Protein 6RZY (pdb70)

GO terms:
  GO:0044164 host cell cytosol (C, IDA)

Secondary structure (DSSP, 8-state):
-PSPHHHHHT--TT--HHHHHHHHHHHHHHT-HHHHTTSTTHHHHHHHHHHHHHHHHHHTSHHHHHHHH-/-PSPHHHHHT--TT--HHHHHHHHHHHHHHT-HHHHTTSTTHHHHHHHHHHHHHHHHHHTSHHHHHHHH-

Structure (mmCIF, N/CA/C/O backbone):
data_6RZY
#
_entry.id   6RZY
#
_cell.length_a   25.828
_cell.length_b   54.925
_cell.length_c   51.441
_cell.angle_alpha   90.00
_cell.angle_beta   98.23
_cell.angle_gamma   90.00
#
_symmetry.space_group_name_H-M   'P 1 21 1'
#
loop_
_entity.id
_entity.type
_entity.pdbx_description
1 polymer 'Heat shock protein 40, type II'
2 water water
#
loop_
_atom_site.group_PDB
_atom_site.id
_atom_site.type_symbol
_atom_site.label_atom_id
_atom_site.label_alt_id
_atom_site.label_comp_id
_atom_site.label_asym_id
_atom_site.label_entity_id
_atom_site.label_seq_id
_atom_site.pdbx_PDB_ins_code
_atom_site.Cartn_x
_atom_site.Cartn_y
_atom_site.Cartn_z
_atom_site.occupancy
_atom_site.B_iso_or_equiv
_atom_site.auth_seq_id
_atom_site.auth_comp_id
_atom_site.auth_asym_id
_atom_site.auth_atom_id
_atom_site.pdbx_PDB_model_num
ATOM 1 N N . GLY A 1 1 ? 8.307 9.955 56.260 1.00 25.10 1 GLY A N 1
ATOM 2 C CA . GLY A 1 1 ? 9.307 10.786 55.549 1.00 22.30 1 GLY A CA 1
ATOM 3 C C . GLY A 1 1 ? 8.712 11.959 54.810 1.00 19.72 1 GLY A C 1
ATOM 4 O O . GLY A 1 1 ? 7.491 12.066 54.671 1.00 19.92 1 GLY A O 1
ATOM 10 N N . PRO A 1 2 ? 9.574 12.850 54.331 1.00 17.62 2 PRO A N 1
ATOM 11 C CA . PRO A 1 2 ? 9.087 14.056 53.661 1.00 17.66 2 PRO A CA 1
ATOM 12 C C . PRO A 1 2 ? 8.647 13.787 52.234 1.00 16.32 2 PRO A C 1
ATOM 13 O O . PRO A 1 2 ? 9.168 12.908 51.542 1.00 17.79 2 PRO A O 1
ATOM 24 N N . MET A 1 3 ? 7.687 14.587 51.786 1.00 16.47 3 MET A N 1
ATOM 25 C CA . MET A 1 3 ? 7.444 14.673 50.361 1.00 16.44 3 MET A CA 1
ATOM 26 C C . MET A 1 3 ? 8.726 15.137 49.690 1.00 15.32 3 MET A C 1
ATOM 27 O O . MET A 1 3 ? 9.506 15.898 50.264 1.00 15.45 3 MET A O 1
ATOM 41 N N . ASP A 1 4 ? 8.961 14.669 48.471 1.00 15.01 4 ASP A N 1
ATOM 42 C CA . ASP A 1 4 ? 10.279 14.851 47.877 1.00 12.80 4 ASP A CA 1
ATOM 43 C C . ASP A 1 4 ? 10.713 16.311 47.864 1.00 13.79 4 ASP A C 1
ATOM 44 O O . ASP A 1 4 ? 9.996 17.182 47.375 1.00 14.24 4 ASP A O 1
ATOM 53 N N . TYR A 1 5 ? 11.936 16.557 48.334 1.00 13.06 5 TYR A N 1
ATOM 54 C CA . TYR A 1 5 ? 12.465 17.914 48.410 1.00 13.60 5 TYR A CA 1
ATOM 55 C C . TYR A 1 5 ? 12.670 18.540 47.033 1.00 13.81 5 TYR A C 1
ATOM 56 O O . TYR A 1 5 ? 12.437 19.742 46.847 1.00 13.65 5 TYR A O 1
ATOM 74 N N . TYR A 1 6 ? 13.144 17.767 46.061 1.00 12.05 6 TYR A N 1
ATOM 75 C CA . TYR A 1 6 ? 13.397 18.361 44.754 1.00 13.23 6 TYR A CA 1
ATOM 76 C C . TYR A 1 6 ? 12.090 18.830 44.128 1.00 13.93 6 TYR A C 1
ATOM 77 O O . TYR A 1 6 ? 11.983 19.961 43.642 1.00 14.66 6 TYR A O 1
ATOM 95 N N . THR A 1 7 ? 11.083 17.961 44.133 1.00 14.27 7 THR A N 1
ATOM 96 C CA . THR A 1 7 ? 9.792 18.299 43.552 1.00 15.61 7 THR A CA 1
ATOM 97 C C . THR A 1 7 ? 9.191 19.511 44.244 1.00 15.57 7 THR A C 1
ATOM 98 O O . THR A 1 7 ? 8.613 20.387 43.587 1.00 15.52 7 THR A O 1
ATOM 109 N N . LEU A 1 8 ? 9.334 19.590 45.567 1.00 15.24 8 LEU A N 1
ATOM 110 C CA . LEU A 1 8 ? 8.779 20.718 46.303 1.00 15.90 8 LEU A CA 1
ATOM 111 C C . LEU A 1 8 ? 9.372 22.032 45.815 1.00 16.72 8 LEU A C 1
ATOM 112 O O . LEU A 1 8 ? 8.656 23.030 45.665 1.00 19.90 8 LEU A O 1
ATOM 128 N N . LEU A 1 9 ? 10.679 22.048 45.566 1.00 15.58 9 LEU A N 1
ATOM 129 C CA . LEU A 1 9 ? 11.364 23.247 45.109 1.00 14.76 9 LEU A CA 1
ATOM 130 C C . LEU A 1 9 ? 11.249 23.442 43.602 1.00 15.31 9 LEU A C 1
ATOM 131 O O . LEU A 1 9 ? 11.747 24.447 43.088 1.00 16.14 9 LEU A O 1
ATOM 147 N N . GLY A 1 10 ? 10.655 22.496 42.878 1.00 15.66 10 GLY A N 1
ATOM 148 C CA . GLY A 1 10 ? 10.486 22.647 41.443 1.00 16.73 10 GLY A CA 1
ATOM 149 C C . GLY A 1 10 ? 11.758 22.454 40.651 1.00 16.48 10 GLY A C 1
ATOM 150 O O . GLY A 1 10 ? 11.887 23.002 39.544 1.00 18.02 10 GLY A O 1
ATOM 154 N N . VAL A 1 11 ? 12.710 21.705 41.199 1.00 15.83 11 VAL A N 1
ATOM 155 C CA . VAL A 1 11 ? 13.986 21.469 40.549 1.00 15.29 11 VAL A CA 1
ATOM 156 C C . VAL A 1 11 ? 14.142 19.983 40.291 1.00 16.21 11 VAL A C 1
ATOM 157 O O . VAL A 1 11 ? 13.481 19.142 40.904 1.00 16.90 11 VAL A O 1
ATOM 170 N N . ASP A 1 12 ? 15.079 19.677 39.408 1.00 16.87 12 ASP A N 1
ATOM 171 C CA . ASP A 1 12 ? 15.456 18.319 39.070 1.00 19.71 12 ASP A CA 1
ATOM 172 C C . ASP A 1 12 ? 16.609 17.859 39.944 1.00 18.98 12 ASP A C 1
ATOM 173 O O . ASP A 1 12 ? 17.384 18.656 40.465 1.00 18.90 12 ASP A O 1
ATOM 182 N N . LYS A 1 13 ? 16.744 16.542 40.056 1.00 20.50 13 LYS A N 1
ATOM 183 C CA . LYS A 1 13 ? 17.676 15.964 41.010 1.00 22.92 13 LYS A CA 1
ATOM 184 C C . LYS A 1 13 ? 19.126 16.336 40.736 1.00 21.36 13 LYS A C 1
ATOM 185 O O . LYS A 1 13 ? 19.928 16.327 41.674 1.00 22.66 13 LYS A O 1
ATOM 204 N N . GLY A 1 14 ? 19.483 16.681 39.499 1.00 19.65 14 GLY A N 1
ATOM 205 C CA . GLY A 1 14 ? 20.862 17.031 39.204 1.00 18.90 14 GLY A CA 1
ATOM 206 C C . GLY A 1 14 ? 21.187 18.512 39.185 1.00 18.50 14 GLY A C 1
ATOM 207 O O . GLY A 1 14 ? 22.232 18.927 38.674 1.00 18.67 14 GLY A O 1
ATOM 211 N N . CYS A 1 15 ? 20.328 19.320 39.782 1.00 16.57 15 CYS A N 1
ATOM 212 C CA . CYS A 1 15 ? 20.543 20.757 39.729 1.00 14.28 15 CYS A CA 1
ATOM 213 C C . CYS A 1 15 ? 21.720 21.181 40.605 1.00 14.01 15 CYS A C 1
ATOM 214 O O . CYS A 1 15 ? 22.198 20.442 41.467 1.00 16.18 15 CYS A O 1
ATOM 222 N N . SER A 1 16 ? 22.185 22.404 40.376 1.00 12.77 16 SER A N 1
ATOM 223 C CA . SER A 1 16 ? 23.311 22.940 41.118 1.00 12.59 16 SER A CA 1
ATOM 224 C C . SER A 1 16 ? 22.866 23.602 42.423 1.00 12.50 16 SER A C 1
ATOM 225 O O . SER A 1 16 ? 21.690 23.869 42.655 1.00 13.53 16 SER A O 1
ATOM 233 N N . GLU A 1 17 ? 23.840 23.903 43.279 1.00 13.12 17 GLU A N 1
ATOM 234 C CA . GLU A 1 17 ? 23.518 24.614 44.512 1.00 13.84 17 GLU A CA 1
ATOM 235 C C . GLU A 1 17 ? 22.922 25.993 44.226 1.00 14.00 17 GLU A C 1
ATOM 236 O O . GLU A 1 17 ? 22.064 26.465 44.978 1.00 15.12 17 GLU A O 1
ATOM 248 N N . ASP A 1 18 ? 23.319 26.637 43.126 1.00 13.18 18 ASP A N 1
ATOM 249 C CA . ASP A 1 18 ? 22.761 27.948 42.806 1.00 13.06 18 ASP A CA 1
ATOM 250 C C . ASP A 1 18 ? 21.328 27.811 42.292 1.00 12.24 18 ASP A C 1
ATOM 251 O O . ASP A 1 18 ? 20.486 28.689 42.533 1.00 13.73 18 ASP A O 1
ATOM 260 N N . ASP A 1 19 ? 21.047 26.731 41.545 1.00 13.13 19 ASP A N 1
ATOM 261 C CA . ASP A 1 19 ? 19.674 26.422 41.165 1.00 13.25 19 ASP A CA 1
ATOM 262 C C . ASP A 1 19 ? 18.796 26.231 42.397 1.00 13.66 19 ASP A C 1
ATOM 263 O O . ASP A 1 19 ? 17.641 26.674 42.423 1.00 12.09 19 ASP A O 1
ATOM 272 N N . LEU A 1 20 ? 19.311 25.513 43.401 1.00 13.99 20 LEU A N 1
ATOM 273 C CA . LEU A 1 20 ? 18.563 25.280 44.626 1.00 13.23 20 LEU A CA 1
ATOM 274 C C . LEU A 1 20 ? 18.270 26.588 45.329 1.00 13.37 20 LEU A C 1
ATOM 275 O O . LEU A 1 20 ? 17.155 26.806 45.798 1.00 13.53 20 LEU A O 1
ATOM 291 N N . ARG A 1 21 ? 19.257 27.480 45.393 1.00 12.82 21 ARG A N 1
ATOM 292 C CA . ARG A 1 21 ? 19.048 28.763 46.051 1.00 12.71 21 ARG A CA 1
ATOM 293 C C . ARG A 1 21 ? 18.006 29.595 45.309 1.00 13.19 21 ARG A C 1
ATOM 294 O O . ARG A 1 21 ? 17.145 30.207 45.941 1.00 14.03 21 ARG A O 1
ATOM 315 N N . ARG A 1 22 ? 18.064 29.629 43.970 1.00 13.96 22 ARG A N 1
ATOM 316 C CA . ARG A 1 22 ? 17.090 30.407 43.205 1.00 14.19 22 ARG A CA 1
ATOM 317 C C . ARG A 1 22 ? 15.674 29.890 43.443 1.00 14.33 22 ARG A C 1
ATOM 318 O O . ARG A 1 22 ? 14.725 30.671 43.579 1.00 14.09 22 ARG A O 1
ATOM 339 N N . ALA A 1 23 ? 15.512 28.568 43.486 1.00 12.73 23 ALA A N 1
ATOM 340 C CA . ALA A 1 23 ? 14.199 27.977 43.705 1.00 12.54 23 ALA A CA 1
ATOM 341 C C . ALA A 1 23 ? 13.708 28.237 45.123 1.00 12.48 23 ALA A C 1
ATOM 342 O O . ALA A 1 23 ? 12.535 28.573 45.326 1.00 12.70 23 ALA A O 1
ATOM 349 N N . TYR A 1 24 ? 14.602 28.101 46.108 1.00 12.18 24 TYR A N 1
ATOM 350 C CA . TYR A 1 24 ? 14.280 28.420 47.495 1.00 12.05 24 TYR A CA 1
ATOM 351 C C . TYR A 1 24 ? 13.805 29.858 47.633 1.00 12.80 24 TYR A C 1
ATOM 352 O O . TYR A 1 24 ? 12.769 30.123 48.252 1.00 12.55 24 TYR A O 1
ATOM 370 N N . LEU A 1 25 ? 14.524 30.804 47.029 1.00 13.05 25 LEU A N 1
ATOM 371 C CA . LEU A 1 25 ? 14.137 32.200 47.173 1.00 13.59 25 LEU A CA 1
ATOM 372 C C . LEU A 1 25 ? 12.768 32.457 46.563 1.00 13.24 25 LEU A C 1
ATOM 373 O O . LEU A 1 25 ? 11.963 33.205 47.124 1.00 14.98 25 LEU A O 1
ATOM 389 N N . LYS A 1 26 ? 12.514 31.898 45.383 1.00 13.48 26 LYS A N 1
ATOM 390 C CA . LYS A 1 26 ? 11.240 32.112 44.706 1.00 14.64 26 LYS A CA 1
ATOM 391 C C . LYS A 1 26 ? 10.083 31.579 45.538 1.00 14.99 26 LYS A C 1
ATOM 392 O O . LYS A 1 26 ? 9.061 32.258 45.725 1.00 14.13 26 LYS A O 1
ATOM 411 N N . LEU A 1 27 ? 10.220 30.355 46.039 1.00 14.10 27 LEU A N 1
ATOM 412 C CA . LEU A 1 27 ? 9.117 29.718 46.744 1.00 13.59 27 LEU A CA 1
ATOM 413 C C . LEU A 1 27 ? 8.990 30.241 48.166 1.00 11.85 27 LEU A C 1
ATOM 414 O O . LEU A 1 27 ? 7.874 30.430 48.651 1.00 12.87 27 LEU A O 1
ATOM 430 N N . ALA A 1 28 ? 10.110 30.515 48.837 1.00 11.18 28 ALA A N 1
ATOM 431 C CA . ALA A 1 28 ? 10.039 31.103 50.169 1.00 11.25 28 ALA A CA 1
ATOM 432 C C . ALA A 1 28 ? 9.375 32.471 50.126 1.00 11.38 28 ALA A C 1
ATOM 433 O O . ALA A 1 28 ? 8.634 32.825 51.043 1.00 12.36 28 ALA A O 1
ATOM 440 N N . MET A 1 29 ? 9.621 33.253 49.066 1.00 11.90 29 MET A N 1
ATOM 441 C CA . MET A 1 29 ? 8.951 34.546 48.935 1.00 11.84 29 MET A CA 1
ATOM 442 C C . MET A 1 29 ? 7.458 34.369 48.706 1.00 11.94 29 MET A C 1
ATOM 443 O O . MET A 1 29 ? 6.667 35.160 49.219 1.00 13.61 29 MET A O 1
ATOM 457 N N . LYS A 1 30 ? 7.049 33.330 47.962 1.00 11.88 30 LYS A N 1
ATOM 458 C CA . LYS A 1 30 ? 5.623 33.095 47.740 1.00 11.85 30 LYS A CA 1
ATOM 459 C C . LYS A 1 30 ? 4.897 32.829 49.055 1.00 11.55 30 LYS A C 1
ATOM 460 O O . LYS A 1 30 ? 3.769 33.291 49.254 1.00 12.47 30 LYS A O 1
ATOM 479 N N . TRP A 1 31 ? 5.535 32.099 49.968 1.00 10.66 31 TRP A N 1
ATOM 480 C CA . TRP A 1 31 ? 4.913 31.645 51.202 1.00 11.35 31 TRP A CA 1
ATOM 481 C C . TRP A 1 31 ? 5.449 32.375 52.414 1.00 10.80 31 TRP A C 1
ATOM 482 O O . TRP A 1 31 ? 5.275 31.912 53.543 1.00 11.57 31 TRP A O 1
ATOM 503 N N . HIS A 1 32 ? 6.036 33.534 52.209 1.00 11.99 32 HIS A N 1
ATOM 504 C CA . HIS A 1 32 ? 6.724 34.200 53.289 1.00 11.46 32 HIS A CA 1
ATOM 505 C C . HIS A 1 32 ? 5.736 34.609 54.380 1.00 11.43 32 HIS A C 1
ATOM 506 O O . HIS A 1 32 ? 4.640 35.097 54.084 1.00 12.00 32 HIS A O 1
ATOM 520 N N . PRO A 1 33 ? 6.109 34.431 55.650 1.00 12.06 33 PRO A N 1
ATOM 521 C CA . PRO A 1 33 ? 5.172 34.788 56.720 1.00 13.63 33 PRO A CA 1
ATOM 522 C C . PRO A 1 33 ? 4.745 36.238 56.679 1.00 13.60 33 PRO A C 1
ATOM 523 O O . PRO A 1 33 ? 3.605 36.530 57.043 1.00 14.41 33 PRO A O 1
ATOM 534 N N . ASP A 1 34 ? 5.588 37.153 56.187 1.00 12.70 34 ASP A N 1
ATOM 535 C CA . ASP A 1 34 ? 5.211 38.565 56.153 1.00 14.83 34 ASP A CA 1
ATOM 536 C C . ASP A 1 34 ? 4.139 38.876 55.115 1.00 15.03 34 ASP A C 1
ATOM 537 O O . ASP A 1 34 ? 3.546 39.962 55.162 1.00 16.25 34 ASP A O 1
ATOM 546 N N . LYS A 1 35 ? 3.863 37.947 54.205 1.00 13.41 35 LYS A N 1
ATOM 547 C CA . LYS A 1 35 ? 2.773 38.104 53.258 1.00 13.21 35 LYS A CA 1
ATOM 548 C C . LYS A 1 35 ? 1.465 37.526 53.767 1.00 13.73 35 LYS A C 1
ATOM 549 O O . LYS A 1 35 ? 0.403 37.944 53.293 1.00 15.18 35 LYS A O 1
ATOM 568 N N . HIS A 1 36 ? 1.514 36.569 54.702 1.00 12.54 36 HIS A N 1
ATOM 569 C CA . HIS A 1 36 ? 0.347 35.769 55.054 1.00 11.95 36 HIS A CA 1
ATOM 570 C C . HIS A 1 36 ? -0.139 35.986 56.478 1.00 13.94 36 HIS A C 1
ATOM 571 O O . HIS A 1 36 ? -1.148 35.397 56.880 1.00 14.10 36 HIS A O 1
ATOM 585 N N . VAL A 1 37 ? 0.547 36.825 57.248 1.00 13.61 37 VAL A N 1
ATOM 586 C CA . VAL A 1 37 ? 0.315 36.936 58.685 1.00 15.23 37 VAL A CA 1
ATOM 587 C C . VAL A 1 37 ? -1.116 37.328 59.034 1.00 16.47 37 VAL A C 1
ATOM 588 O O . VAL A 1 37 ? -1.619 36.942 60.095 1.00 18.23 37 VAL A O 1
ATOM 601 N N . ASN A 1 38 ? -1.793 38.092 58.176 1.00 15.48 38 ASN A N 1
ATOM 602 C CA . ASN A 1 38 ? -3.151 38.544 58.436 1.00 14.99 38 ASN A CA 1
ATOM 603 C C . ASN A 1 38 ? -4.159 37.896 57.495 1.00 15.81 38 ASN A C 1
ATOM 604 O O . ASN A 1 38 ? -5.293 38.353 57.403 1.00 18.40 38 ASN A O 1
ATOM 615 N N . LYS A 1 39 ? -3.777 36.824 56.810 1.00 15.23 39 LYS A N 1
ATOM 616 C CA . LYS A 1 39 ? -4.666 36.143 55.879 1.00 15.51 39 LYS A CA 1
ATOM 617 C C . LYS A 1 39 ? -5.032 34.758 56.393 1.00 16.42 39 LYS A C 1
ATOM 618 O O . LYS A 1 39 ? -4.350 34.204 57.254 1.00 18.13 39 LYS A O 1
ATOM 637 N N . GLY A 1 40 ? -6.113 34.193 55.833 1.00 16.47 40 GLY A N 1
ATOM 638 C CA . GLY A 1 40 ? -6.493 32.817 56.125 1.00 17.03 40 GLY A CA 1
ATOM 639 C C . GLY A 1 40 ? -5.503 31.794 55.618 1.00 17.99 40 GLY A C 1
ATOM 640 O O . GLY A 1 40 ? -5.549 30.634 56.035 1.00 19.10 40 GLY A O 1
ATOM 644 N N . SER A 1 41 ? -4.614 32.201 54.724 1.00 17.08 41 SER A N 1
ATOM 645 C CA . SER A 1 41 ? -3.532 31.349 54.259 1.00 15.66 41 SER A CA 1
ATOM 646 C C . SER A 1 41 ? -2.348 31.285 55.225 1.00 15.78 41 SER A C 1
ATOM 647 O O . SER A 1 41 ? -1.343 30.649 54.902 1.00 14.58 41 SER A O 1
ATOM 655 N N . LYS A 1 42 ? -2.439 31.898 56.404 1.00 15.44 42 LYS A N 1
ATOM 656 C CA . LYS A 1 42 ? -1.331 31.849 57.3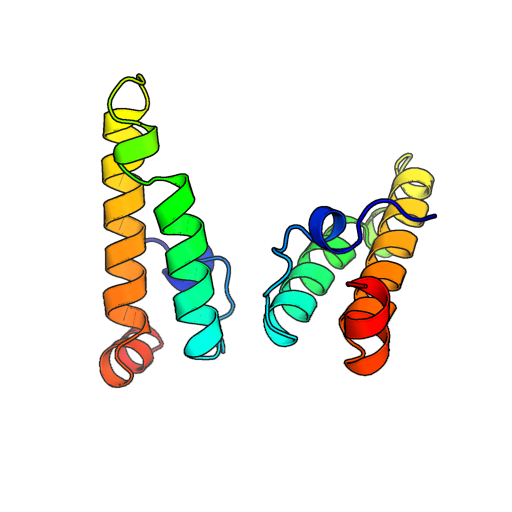52 1.00 15.56 42 LYS A CA 1
ATOM 657 C C . LYS A 1 42 ? -0.879 30.415 57.620 1.00 15.61 42 LYS A C 1
ATOM 658 O O . LYS A 1 42 ? 0.320 30.124 57.601 1.00 15.13 42 LYS A O 1
ATOM 677 N N . VAL A 1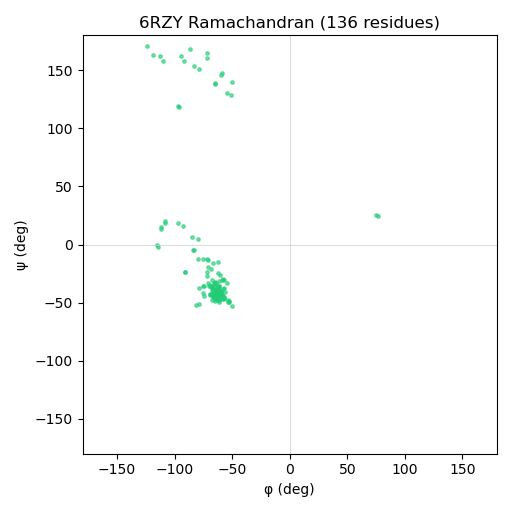 43 ? -1.821 29.510 57.914 1.00 15.33 43 VAL A N 1
ATOM 678 C CA . VAL A 1 43 ? -1.460 28.133 58.264 1.00 15.55 43 VAL A CA 1
ATOM 679 C C . VAL A 1 43 ? -0.864 27.392 57.067 1.00 14.89 43 VAL A C 1
ATOM 680 O O . VAL A 1 43 ? 0.167 26.720 57.196 1.00 15.24 43 VAL A O 1
ATOM 693 N N . GLU A 1 44 ? -1.517 27.477 55.899 1.00 14.47 44 GLU A N 1
ATOM 694 C CA . GLU A 1 44 ? -0.984 26.867 54.686 1.00 13.43 44 GLU A CA 1
ATOM 695 C C . GLU A 1 44 ? 0.438 27.336 54.443 1.00 13.43 44 GLU A C 1
ATOM 696 O O . GLU A 1 44 ? 1.333 26.539 54.139 1.00 13.01 44 GLU A O 1
ATOM 708 N N . ALA A 1 45 ? 0.639 28.654 54.506 1.00 13.71 45 ALA A N 1
ATOM 709 C CA . ALA A 1 45 ? 1.943 29.211 54.205 1.00 14.00 45 ALA A CA 1
ATOM 710 C C . ALA A 1 45 ? 2.974 28.806 55.242 1.00 12.61 45 ALA A C 1
ATOM 711 O O . ALA A 1 45 ? 4.130 28.560 54.892 1.00 13.08 45 ALA A O 1
ATOM 718 N N . GLU A 1 46 ? 2.593 28.783 56.524 1.00 13.62 46 GLU A N 1
ATOM 719 C CA . GLU A 1 46 ? 3.540 28.365 57.548 1.00 15.79 46 GLU A CA 1
ATOM 720 C C . GLU A 1 46 ? 4.069 26.972 57.242 1.00 14.84 46 GLU A C 1
ATOM 721 O O . GLU A 1 46 ? 5.278 26.718 57.301 1.00 13.71 46 GLU A O 1
ATOM 733 N N . GLU A 1 47 ? 3.175 26.054 56.886 1.00 15.19 47 GLU A N 1
ATOM 734 C CA . GLU A 1 47 ? 3.609 24.691 56.584 1.00 15.60 47 GLU A CA 1
ATOM 735 C C . GLU A 1 47 ? 4.468 24.650 55.322 1.00 15.72 47 GLU A C 1
ATOM 736 O O . GLU A 1 47 ? 5.531 24.018 55.302 1.00 14.65 47 GLU A O 1
ATOM 748 N N . LYS A 1 48 ? 4.054 25.357 54.278 1.00 14.68 48 LYS A N 1
ATOM 749 C CA . LYS A 1 48 ? 4.818 25.339 53.038 1.00 13.71 48 LYS A CA 1
ATOM 750 C C . LYS A 1 48 ? 6.175 25.997 53.216 1.00 11.94 48 LYS A C 1
ATOM 751 O O . LYS A 1 48 ? 7.185 25.469 52.747 1.00 13.32 48 LYS A O 1
ATOM 770 N N . PHE A 1 49 ? 6.223 27.156 53.874 1.00 12.18 49 PHE A N 1
ATOM 771 C CA . PHE A 1 49 ? 7.491 27.820 54.169 1.00 13.29 49 PHE A CA 1
ATOM 772 C C . PHE A 1 49 ? 8.421 26.910 54.967 1.00 13.30 49 PHE A C 1
ATOM 773 O O . PHE A 1 49 ? 9.616 26.798 54.664 1.00 13.65 49 PHE A O 1
ATOM 790 N N . LYS A 1 50 ? 7.887 26.246 55.989 1.00 13.54 50 LYS A N 1
ATOM 791 C CA . LYS A 1 50 ? 8.699 25.325 56.775 1.00 14.94 50 LYS A CA 1
ATOM 792 C C . LYS A 1 50 ? 9.278 24.233 55.892 1.00 13.39 50 LYS A C 1
ATOM 793 O O . LYS A 1 50 ? 10.461 23.886 55.993 1.00 13.88 50 LYS A O 1
ATOM 812 N N . ASN A 1 51 ? 8.444 23.646 55.045 1.00 14.58 51 ASN A N 1
ATOM 813 C CA . ASN A 1 51 ? 8.933 22.546 54.230 1.00 13.86 51 ASN A CA 1
ATOM 814 C C . ASN A 1 51 ? 9.930 23.009 53.186 1.00 13.94 51 ASN A C 1
ATOM 815 O O . ASN A 1 51 ? 10.870 22.276 52.872 1.00 14.80 51 ASN A O 1
ATOM 826 N N . ILE A 1 52 ? 9.739 24.209 52.643 1.00 13.06 52 ILE A N 1
ATOM 827 C CA . ILE A 1 52 ? 10.694 24.773 51.697 1.00 13.11 52 ILE A CA 1
ATOM 828 C C . ILE A 1 52 ? 12.035 24.989 52.374 1.00 13.92 52 ILE A C 1
ATOM 829 O O . ILE A 1 52 ? 13.091 24.706 51.799 1.00 14.32 52 ILE A O 1
ATOM 845 N N . CYS A 1 53 ? 12.023 25.548 53.588 1.00 14.06 53 CYS A N 1
ATOM 846 C CA . CYS A 1 53 ? 13.278 25.761 54.297 1.00 14.37 53 CYS A CA 1
ATOM 847 C C . CYS A 1 53 ? 13.952 24.435 54.626 1.00 15.92 53 CYS A C 1
ATOM 848 O O . CYS A 1 53 ? 15.182 24.323 54.564 1.00 17.79 53 CYS A O 1
ATOM 856 N N . GLU A 1 54 ? 13.162 23.425 55.003 1.00 15.83 54 GLU A N 1
ATOM 857 C CA . GLU A 1 54 ? 13.728 22.114 55.309 1.00 16.86 54 GLU A CA 1
ATOM 858 C C . GLU A 1 54 ? 14.356 21.500 54.067 1.00 14.94 54 GLU A C 1
ATOM 859 O O . GLU A 1 54 ? 15.474 20.967 54.122 1.00 16.23 54 GLU A O 1
ATOM 871 N N . ALA A 1 55 ? 13.657 21.583 52.931 1.00 15.57 55 ALA A N 1
ATOM 872 C CA . ALA A 1 55 ? 14.188 21.040 51.687 1.00 16.26 55 ALA A CA 1
ATOM 873 C C . ALA A 1 55 ? 15.493 21.722 51.316 1.00 15.82 55 ALA A C 1
ATOM 874 O O . ALA A 1 55 ? 16.477 21.064 50.972 1.00 17.28 55 ALA A O 1
ATOM 881 N N . TYR A 1 56 ? 15.529 23.050 51.395 1.00 15.38 56 TYR A N 1
ATOM 882 C CA . TYR A 1 56 ? 16.762 23.748 51.074 1.00 15.69 56 TYR A CA 1
ATOM 883 C C . TYR A 1 56 ? 17.877 23.421 52.067 1.00 17.49 56 TYR A C 1
ATOM 884 O O . TYR A 1 56 ? 19.045 23.293 51.671 1.00 17.84 56 TYR A O 1
ATOM 902 N N . SER A 1 57 ? 17.541 23.250 53.354 1.00 17.76 57 SER A N 1
ATOM 903 C CA . SER A 1 57 ? 18.570 23.012 54.362 1.00 19.68 57 SER A CA 1
ATOM 904 C C . SER A 1 57 ? 19.265 21.681 54.127 1.00 19.20 57 SER A C 1
ATOM 905 O O . SER A 1 57 ? 20.464 21.545 54.391 1.00 20.27 57 SER A O 1
ATOM 913 N N . VAL A 1 58 ? 18.528 20.700 53.613 1.00 17.42 58 VAL A N 1
ATOM 914 C CA . VAL A 1 58 ? 19.097 19.392 53.326 1.00 16.28 58 VAL A CA 1
ATOM 915 C C . VAL A 1 58 ? 19.834 19.416 51.997 1.00 17.34 58 VAL A C 1
ATOM 916 O O . VAL A 1 58 ? 21.016 19.061 51.921 1.00 17.56 58 VAL A O 1
ATOM 929 N N . LEU A 1 59 ? 19.161 19.885 50.942 1.00 16.50 59 LEU A N 1
ATOM 930 C CA . LEU A 1 59 ? 19.740 19.790 49.609 1.00 16.33 59 LEU A CA 1
ATOM 931 C C . LEU A 1 59 ? 20.907 20.745 49.404 1.00 17.36 59 LEU A C 1
ATOM 932 O O . LEU A 1 59 ? 21.791 20.455 48.597 1.00 18.18 59 LEU A O 1
ATOM 948 N N . SER A 1 60 ? 20.948 21.863 50.119 1.00 17.79 60 SER A N 1
ATOM 949 C CA . SER A 1 60 ? 22.057 22.794 49.949 1.00 19.51 60 SER A CA 1
ATOM 950 C C . SER A 1 60 ? 23.338 22.310 50.610 1.00 20.26 60 SER A C 1
ATOM 951 O O . SER A 1 60 ? 24.393 22.849 50.297 1.00 20.99 60 SER A O 1
ATOM 959 N N . ASP A 1 61 ? 23.272 21.279 51.451 1.00 19.21 61 ASP A N 1
ATOM 960 C CA . ASP A 1 61 ? 24.417 20.732 52.166 1.00 19.22 61 ASP A CA 1
ATOM 961 C C . ASP A 1 61 ? 24.910 19.538 51.366 1.00 19.35 61 ASP A C 1
ATOM 962 O O . ASP A 1 61 ? 24.167 18.575 51.158 1.00 19.57 61 ASP A O 1
ATOM 971 N N . ASN A 1 62 ? 26.156 19.597 50.909 1.00 19.61 62 ASN A N 1
ATOM 972 C CA . ASN A 1 62 ? 26.596 18.619 49.922 1.00 20.90 62 ASN A CA 1
ATOM 973 C C . ASN A 1 62 ? 26.486 17.197 50.452 1.00 20.83 62 ASN A C 1
ATOM 974 O O . ASN A 1 62 ? 26.056 16.289 49.729 1.00 20.73 62 ASN A O 1
ATOM 985 N N . GLU A 1 63 ? 26.850 16.979 51.712 1.00 19.24 63 GLU A N 1
ATOM 986 C CA . GLU A 1 63 ? 26.829 15.621 52.237 1.00 19.02 63 GLU A CA 1
ATOM 987 C C . GLU A 1 63 ? 25.405 15.166 52.534 1.00 16.45 63 GLU A C 1
ATOM 988 O O . GLU A 1 63 ? 25.034 14.027 52.224 1.00 16.57 63 GLU A O 1
ATOM 1000 N N . LYS A 1 64 ? 24.584 16.048 53.109 1.00 16.28 64 LYS A N 1
ATOM 1001 C CA . LYS A 1 64 ? 23.206 15.669 53.378 1.00 15.11 64 LYS A CA 1
ATOM 1002 C C . LYS A 1 64 ? 22.444 15.425 52.084 1.00 12.26 64 LYS A C 1
ATOM 1003 O O . LYS A 1 64 ? 21.554 14.574 52.041 1.00 13.15 64 LYS A O 1
ATOM 1022 N N . ARG A 1 65 ? 22.783 16.151 51.023 1.00 13.16 65 ARG A N 1
ATOM 1023 C CA . ARG A 1 65 ? 22.121 15.937 49.747 1.00 13.60 65 ARG A CA 1
ATOM 1024 C C . ARG A 1 65 ? 22.420 14.547 49.209 1.00 13.46 65 ARG A C 1
ATOM 1025 O O . ARG A 1 65 ? 21.520 13.834 48.752 1.00 12.99 65 ARG A O 1
ATOM 1046 N N . VAL A 1 66 ? 23.685 14.144 49.243 1.00 14.49 66 VAL A N 1
ATOM 1047 C CA . VAL A 1 66 ? 24.032 12.830 48.716 1.00 14.87 66 VAL A CA 1
ATOM 1048 C C . VAL A 1 66 ? 23.379 11.734 49.544 1.00 13.87 66 VAL A C 1
ATOM 1049 O O . VAL A 1 66 ? 22.965 10.689 49.012 1.00 14.02 66 VAL A O 1
ATOM 1062 N N . LYS A 1 67 ? 23.241 11.954 50.842 1.00 13.43 67 LYS A N 1
ATOM 1063 C CA . LYS A 1 67 ? 22.586 10.965 51.682 1.00 11.93 67 LYS A CA 1
ATOM 1064 C C . LYS A 1 67 ? 21.102 10.865 51.350 1.00 12.23 67 LYS A C 1
ATOM 1065 O O . LYS A 1 67 ? 20.554 9.759 51.249 1.00 14.27 67 LYS A O 1
ATOM 1084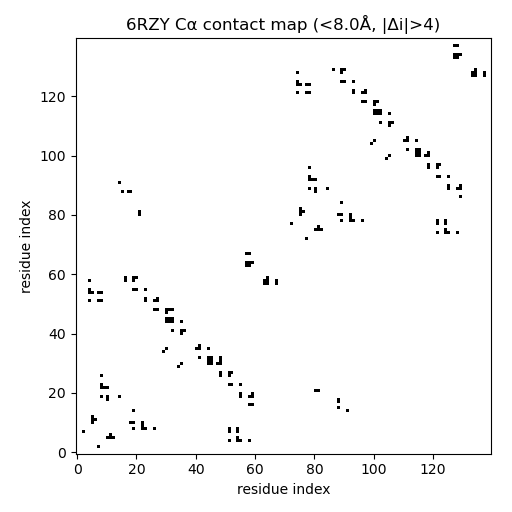 N N . TYR A 1 68 ? 20.449 12.013 51.148 1.00 10.98 68 TYR A N 1
ATOM 1085 C CA . TYR A 1 68 ? 19.064 12.038 50.703 1.00 10.56 68 TYR A CA 1
ATOM 1086 C C . TYR A 1 68 ? 18.881 11.314 49.378 1.00 11.69 68 TYR A C 1
ATOM 1087 O O . TYR A 1 68 ? 17.860 10.645 49.168 1.00 12.51 68 TYR A O 1
ATOM 1105 N N . ASP A 1 69 ? 19.849 11.449 48.464 1.00 11.03 69 ASP A N 1
ATOM 1106 C CA . ASP A 1 69 ? 19.726 10.834 47.152 1.00 12.44 69 ASP A CA 1
ATOM 1107 C C . ASP A 1 69 ? 19.851 9.306 47.187 1.00 13.85 69 ASP A C 1
ATOM 1108 O O . ASP A 1 69 ? 19.476 8.656 46.208 1.00 14.79 69 ASP A O 1
ATOM 1117 N N . LEU A 1 70 ? 20.427 8.729 48.243 1.00 13.04 70 LEU A N 1
ATOM 1118 C CA . LEU A 1 70 ? 20.567 7.280 48.380 1.00 15.94 70 LEU A CA 1
ATOM 1119 C C . LEU A 1 70 ? 19.228 6.556 48.506 1.00 19.78 70 LEU A C 1
ATOM 1120 O O . LEU A 1 70 ? 19.209 5.317 48.457 1.00 22.25 70 LEU A O 1
ATOM 1136 N N . GLY B 1 1 ? 11.920 44.488 20.539 1.00 25.35 1 GLY B N 1
ATOM 1137 C CA . GLY B 1 1 ? 12.991 43.646 21.163 1.00 23.04 1 GLY B CA 1
ATOM 1138 C C . GLY B 1 1 ? 12.388 42.492 21.936 1.00 20.11 1 GLY B C 1
ATOM 1139 O O . GLY B 1 1 ? 11.166 42.410 22.033 1.00 20.58 1 GLY B O 1
ATOM 1145 N N . PRO B 1 2 ? 13.225 41.605 22.477 1.00 17.01 2 PRO B N 1
ATOM 1146 C CA . PRO B 1 2 ? 12.712 40.368 23.077 1.00 15.63 2 PRO B CA 1
ATOM 1147 C C . PRO B 1 2 ? 12.244 40.557 24.513 1.00 15.82 2 PRO B C 1
ATOM 1148 O O . PRO B 1 2 ? 12.717 41.432 25.242 1.00 16.72 2 PRO B O 1
ATOM 1159 N N . MET B 1 3 ? 11.301 39.708 24.924 1.00 14.56 3 MET B N 1
ATOM 1160 C CA . MET B 1 3 ? 11.044 39.537 26.348 1.00 14.36 3 MET B CA 1
ATOM 1161 C C . MET B 1 3 ? 12.324 39.055 27.015 1.00 13.14 3 MET B C 1
ATOM 1162 O O . MET B 1 3 ? 13.118 38.330 26.412 1.00 14.74 3 MET B O 1
ATOM 1176 N N . ASP B 1 4 ? 12.540 39.479 28.261 1.00 12.09 4 ASP B N 1
ATOM 1177 C CA . ASP B 1 4 ? 13.828 39.263 28.909 1.00 11.97 4 ASP B CA 1
ATOM 1178 C C . ASP B 1 4 ? 14.277 37.809 28.815 1.00 12.54 4 ASP B C 1
ATOM 1179 O O . ASP B 1 4 ? 13.558 36.878 29.192 1.00 12.29 4 ASP B O 1
ATOM 1188 N N . TYR B 1 5 ? 15.504 37.633 28.344 1.00 12.81 5 TYR B N 1
ATOM 1189 C CA . TYR B 1 5 ? 16.051 36.297 28.143 1.00 12.96 5 TYR B CA 1
ATOM 1190 C C . TYR B 1 5 ? 16.279 35.549 29.459 1.00 12.81 5 TYR B C 1
ATOM 1191 O O . TYR B 1 5 ? 16.102 34.325 29.517 1.00 12.59 5 TYR B O 1
ATOM 1209 N N . TYR B 1 6 ? 16.752 36.238 30.505 1.00 12.43 6 TYR B N 1
ATOM 1210 C CA . TYR B 1 6 ? 16.979 35.551 31.772 1.00 12.71 6 TYR B CA 1
ATOM 1211 C C . TYR B 1 6 ? 15.669 35.063 32.374 1.00 14.14 6 TYR B C 1
ATOM 1212 O O . TYR B 1 6 ? 15.578 33.920 32.846 1.00 14.85 6 TYR B O 1
ATOM 1230 N N . THR B 1 7 ? 14.644 35.918 32.366 1.00 15.07 7 THR B N 1
ATOM 1231 C CA . THR B 1 7 ? 13.353 35.534 32.917 1.00 15.55 7 THR B CA 1
ATOM 1232 C C . THR B 1 7 ? 12.776 34.355 32.152 1.00 14.18 7 THR B C 1
ATOM 1233 O O . THR B 1 7 ? 12.212 33.424 32.744 1.00 16.44 7 THR B O 1
ATOM 1244 N N . LEU B 1 8 ? 12.939 34.368 30.832 1.00 14.29 8 LEU B N 1
ATOM 1245 C CA . LEU B 1 8 ? 12.407 33.291 30.012 1.00 15.74 8 LEU B CA 1
ATOM 1246 C C . LEU B 1 8 ? 13.034 31.960 30.392 1.00 15.35 8 LEU B C 1
ATOM 1247 O O . LEU B 1 8 ? 12.351 30.931 30.441 1.00 16.18 8 LEU B O 1
ATOM 1263 N N . LEU B 1 9 ? 14.328 31.964 30.673 1.00 15.14 9 LEU B N 1
ATOM 1264 C CA . LEU B 1 9 ? 15.029 30.746 31.061 1.00 14.56 9 LEU B CA 1
ATOM 1265 C C . LEU B 1 9 ? 14.904 30.429 32.549 1.00 15.46 9 LEU B C 1
ATOM 1266 O O . LEU B 1 9 ? 15.349 29.360 32.989 1.00 17.04 9 LEU B O 1
ATOM 1282 N N . GLY B 1 10 ? 14.277 31.304 33.322 1.00 16.40 10 GLY B N 1
ATOM 1283 C CA . GLY B 1 10 ? 14.086 31.051 34.730 1.00 16.13 10 GLY B CA 1
ATOM 1284 C C . GLY B 1 10 ? 15.296 31.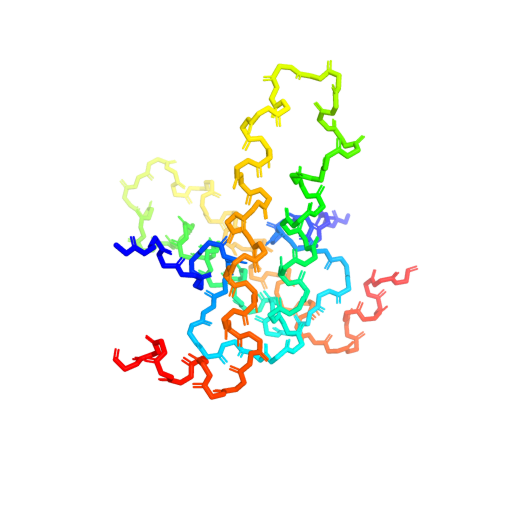259 35.594 1.00 17.02 10 GLY B C 1
ATOM 1285 O O . GLY B 1 10 ? 15.385 30.651 36.666 1.00 19.10 10 GLY B O 1
ATOM 1289 N N . VAL B 1 11 ? 16.238 32.093 35.161 1.00 16.29 11 VAL B N 1
ATOM 1290 C CA . VAL B 1 11 ? 17.476 32.308 35.888 1.00 16.60 11 VAL B CA 1
ATOM 1291 C C . VAL B 1 11 ? 17.629 33.787 36.178 1.00 17.87 11 VAL B C 1
ATOM 1292 O O . VAL B 1 11 ? 16.897 34.625 35.655 1.00 18.09 11 VAL B O 1
ATOM 1305 N N . ASP B 1 12 ? 18.627 34.093 36.996 1.00 18.37 12 ASP B N 1
ATOM 1306 C CA . ASP B 1 12 ? 18.964 35.453 37.373 1.00 19.80 12 ASP B CA 1
ATOM 1307 C C . ASP B 1 12 ? 20.056 35.992 36.459 1.00 17.84 12 ASP B C 1
ATOM 1308 O O . ASP B 1 12 ? 20.780 35.244 35.793 1.00 16.77 12 ASP B O 1
ATOM 1317 N N . LYS B 1 13 ? 20.179 37.318 36.462 1.00 18.25 13 LYS B N 1
ATOM 1318 C CA . LYS B 1 13 ? 21.146 37.988 35.609 1.00 19.57 13 LYS B CA 1
ATOM 1319 C C . LYS B 1 13 ? 22.564 37.500 35.853 1.00 18.03 13 LYS B C 1
ATOM 1320 O O . LYS B 1 13 ? 23.380 37.511 34.926 1.00 18.16 13 LYS B O 1
ATOM 1339 N N . GLY B 1 14 ? 22.885 37.081 37.076 1.00 17.45 14 GLY B N 1
ATOM 1340 C CA . GLY B 1 14 ? 24.224 36.625 37.379 1.00 18.14 14 GLY B CA 1
ATOM 1341 C C . GLY B 1 14 ? 24.460 35.134 37.231 1.00 19.93 14 GLY B C 1
ATOM 1342 O O . GLY B 1 14 ? 25.474 34.631 37.729 1.00 21.93 14 GLY B O 1
ATOM 1346 N N . CYS B 1 15 ? 23.540 34.440 36.543 1.00 18.93 15 CYS B N 1
ATOM 1347 C CA . CYS B 1 15 ? 23.562 32.982 36.388 1.00 18.76 15 CYS B CA 1
ATOM 1348 C C . CYS B 1 15 ? 24.934 32.510 35.916 1.00 17.45 15 CYS B C 1
ATOM 1349 O O . CYS B 1 15 ? 25.556 33.141 35.061 1.00 18.59 15 CYS B O 1
ATOM 1357 N N . SER B 1 16 ? 25.402 31.385 36.458 1.00 15.76 16 SER B N 1
ATOM 1358 C CA . SER B 1 16 ? 26.617 30.778 35.934 1.00 15.68 16 SER B CA 1
ATOM 1359 C C . SER B 1 16 ? 26.367 30.145 34.557 1.00 15.37 16 SER B C 1
ATOM 1360 O O . SER B 1 16 ? 25.239 29.861 34.159 1.00 14.15 16 SER B O 1
ATOM 1368 N N . GLU B 1 17 ? 27.449 29.919 33.815 1.00 17.71 17 GLU B N 1
ATOM 1369 C CA . GLU B 1 17 ? 27.305 29.332 32.483 1.00 21.08 17 GLU B CA 1
ATOM 1370 C C . GLU B 1 17 ? 26.681 27.938 32.550 1.00 18.98 17 GLU B C 1
ATOM 1371 O O . GLU B 1 17 ? 25.839 27.577 31.717 1.00 18.76 17 GLU B O 1
ATOM 1383 N N . ASP B 1 18 ? 27.059 27.145 33.546 1.00 20.60 18 ASP B N 1
ATOM 1384 C CA . ASP B 1 18 ? 26.514 25.797 33.634 1.00 22.09 18 ASP B CA 1
ATOM 1385 C C . ASP B 1 18 ? 25.041 25.831 34.016 1.00 19.32 18 ASP B C 1
ATOM 1386 O O . ASP B 1 18 ? 24.253 25.019 33.523 1.00 18.46 18 ASP B O 1
ATOM 1395 N N . ASP B 1 19 ? 24.638 26.774 34.867 1.00 17.29 19 ASP B N 1
ATOM 1396 C CA . ASP B 1 19 ? 23.223 26.877 35.184 1.00 16.31 19 ASP B CA 1
ATOM 1397 C C . ASP B 1 19 ? 22.426 27.344 33.975 1.00 14.20 19 ASP B C 1
ATOM 1398 O O . ASP B 1 19 ? 21.278 26.930 33.783 1.00 12.49 19 ASP B O 1
ATOM 1407 N N . LEU B 1 20 ? 22.998 28.239 33.171 1.00 13.35 20 LEU B N 1
ATOM 1408 C CA . LEU B 1 20 ? 22.330 28.673 31.951 1.00 13.05 20 LEU B CA 1
ATOM 1409 C C . LEU B 1 20 ? 22.052 27.493 31.028 1.00 12.80 20 LEU B C 1
ATOM 1410 O O . LEU B 1 20 ? 20.942 27.345 30.500 1.00 12.35 20 LEU B O 1
ATOM 1426 N N . ARG B 1 21 ? 23.034 26.620 30.847 1.00 11.91 21 ARG B N 1
ATOM 1427 C CA . ARG B 1 21 ? 22.836 25.480 29.963 1.00 12.24 21 ARG B CA 1
ATOM 1428 C C . ARG B 1 21 ? 21.779 24.542 30.518 1.00 12.32 21 ARG B C 1
ATOM 1429 O O . ARG B 1 21 ? 20.941 24.030 29.771 1.00 11.82 21 ARG B O 1
ATOM 1450 N N . ARG B 1 22 ? 21.796 24.313 31.827 1.00 11.95 22 ARG B N 1
ATOM 1451 C CA . ARG B 1 22 ? 20.809 23.430 32.426 1.00 13.40 22 ARG B CA 1
ATOM 1452 C C . ARG B 1 22 ? 19.418 24.002 32.242 1.00 12.24 22 ARG B C 1
ATOM 1453 O O . ARG B 1 22 ? 18.464 23.265 31.981 1.00 13.05 22 ARG B O 1
ATOM 1474 N N . ALA B 1 23 ? 19.285 25.323 32.393 1.00 11.58 23 ALA B N 1
ATOM 1475 C CA . ALA B 1 23 ? 17.983 25.953 32.234 1.00 11.52 23 ALA B CA 1
ATOM 1476 C C . ALA B 1 23 ? 17.491 25.850 30.798 1.00 11.35 23 ALA B C 1
ATOM 1477 O O . ALA B 1 23 ? 16.315 25.552 30.562 1.00 12.50 23 ALA B O 1
ATOM 1484 N N . TYR B 1 24 ? 18.371 26.124 29.831 1.00 12.23 24 TYR B N 1
ATOM 1485 C CA . TYR B 1 24 ? 18.044 25.918 28.424 1.00 11.86 24 TYR B CA 1
ATOM 1486 C C . TYR B 1 24 ? 17.546 24.504 28.170 1.00 12.16 24 TYR B C 1
ATOM 1487 O O . TYR B 1 24 ? 16.506 24.308 27.534 1.00 12.70 24 TYR B O 1
ATOM 1505 N N . LEU B 1 25 ? 18.284 23.501 28.653 1.00 12.26 25 LEU B N 1
ATOM 1506 C CA . LEU B 1 25 ? 17.892 22.121 28.398 1.00 11.96 25 LEU B CA 1
ATOM 1507 C C . LEU B 1 25 ? 16.530 21.818 29.007 1.00 12.79 25 LEU B C 1
ATOM 1508 O O . LEU B 1 25 ? 15.711 21.112 28.402 1.00 13.75 25 LEU B O 1
ATOM 1524 N N . LYS B 1 26 ? 16.281 22.325 30.216 1.00 13.56 26 LYS B N 1
ATOM 1525 C CA . LYS B 1 26 ? 15.023 22.046 30.894 1.00 14.60 26 LYS B CA 1
ATOM 1526 C C . LYS B 1 26 ? 13.860 22.614 30.104 1.00 13.82 26 LYS B C 1
ATOM 1527 O O . LYS B 1 26 ? 12.857 21.935 29.870 1.00 14.41 26 LYS B O 1
ATOM 1546 N N . LEU B 1 27 ? 13.982 23.863 29.670 1.00 13.86 27 LEU B N 1
ATOM 1547 C CA . LEU B 1 27 ? 12.878 24.480 28.957 1.00 15.11 27 LEU B CA 1
ATOM 1548 C C . LEU B 1 27 ? 12.769 23.961 27.533 1.00 14.41 27 LEU B C 1
ATOM 1549 O O . LEU B 1 27 ? 11.665 23.837 27.003 1.00 14.93 27 LEU B O 1
ATOM 1565 N N . ALA B 1 28 ? 13.894 23.686 26.876 1.00 13.33 28 ALA B N 1
ATOM 1566 C CA . ALA B 1 28 ? 13.801 23.149 25.527 1.00 13.86 28 ALA B CA 1
ATOM 1567 C C . ALA B 1 28 ? 13.130 21.789 25.539 1.00 13.44 28 ALA B C 1
ATOM 1568 O O . ALA B 1 28 ? 12.384 21.464 24.616 1.00 15.51 28 ALA B O 1
ATOM 1575 N N . MET B 1 29 ? 13.335 21.004 26.598 1.00 13.36 29 MET B N 1
ATOM 1576 C CA . MET B 1 29 ? 12.681 19.701 26.674 1.00 13.24 29 MET B CA 1
ATOM 1577 C C . MET B 1 29 ? 11.186 19.843 26.912 1.00 14.61 29 MET B C 1
ATOM 1578 O O . MET B 1 29 ? 10.401 19.033 26.419 1.00 15.82 29 MET B O 1
ATOM 1592 N N . LYS B 1 30 ? 10.766 20.861 27.651 1.00 13.24 30 LYS B N 1
ATOM 1593 C CA . LYS B 1 30 ? 9.334 21.058 27.857 1.00 14.64 30 LYS B CA 1
ATOM 1594 C C . LYS B 1 30 ? 8.612 21.321 26.537 1.00 13.70 30 LYS B C 1
ATOM 1595 O O . LYS B 1 30 ? 7.473 20.876 26.329 1.00 13.94 30 LYS B O 1
ATOM 1614 N N . TRP B 1 31 ? 9.258 22.059 25.643 1.00 12.57 31 TRP B N 1
ATOM 1615 C CA . TRP B 1 31 ? 8.671 22.527 24.398 1.00 11.87 31 TRP B CA 1
ATOM 1616 C C . TRP B 1 31 ? 9.255 21.780 23.218 1.00 12.76 31 TRP B C 1
ATOM 1617 O O . TRP B 1 31 ? 9.133 22.239 22.081 1.00 14.09 31 TRP B O 1
ATOM 1638 N N . HIS B 1 32 ? 9.869 20.626 23.472 1.00 13.30 32 HIS B N 1
ATOM 1639 C CA . HIS B 1 32 ? 10.577 19.918 22.422 1.00 13.67 32 HIS B CA 1
ATOM 1640 C C . HIS B 1 32 ? 9.595 19.461 21.341 1.00 13.85 32 HIS B C 1
ATOM 1641 O O . HIS B 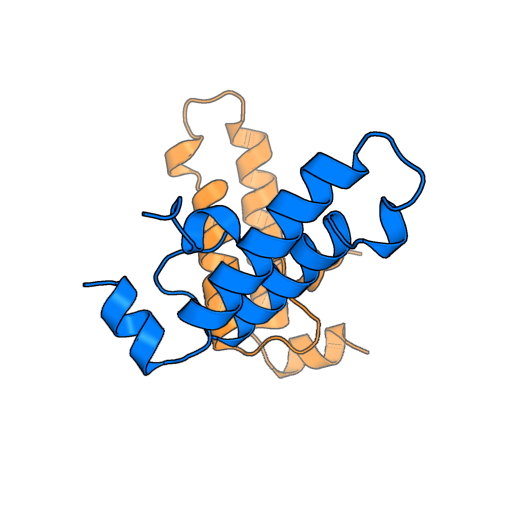1 32 ? 8.493 18.988 21.651 1.00 13.66 32 HIS B O 1
ATOM 1655 N N . PRO B 1 33 ? 9.959 19.572 20.066 1.00 13.88 33 PRO B N 1
ATOM 1656 C CA . PRO B 1 33 ? 9.001 19.162 19.024 1.00 15.01 33 PRO B CA 1
ATOM 1657 C C . PRO B 1 33 ? 8.583 17.700 19.086 1.00 15.14 33 PRO B C 1
ATOM 1658 O O . PRO B 1 33 ? 7.478 17.368 18.646 1.00 16.36 33 PRO B O 1
ATOM 1669 N N . ASP B 1 34 ? 9.416 16.814 19.636 1.00 13.82 34 ASP B N 1
ATOM 1670 C CA . ASP B 1 34 ? 9.042 15.404 19.734 1.00 14.83 34 ASP B CA 1
ATOM 1671 C C . ASP B 1 34 ? 7.965 15.154 20.781 1.00 16.06 34 ASP B C 1
ATOM 1672 O O . ASP B 1 34 ? 7.388 14.056 20.807 1.00 18.45 34 ASP B O 1
ATOM 1681 N N . LYS B 1 35 ? 7.689 16.137 21.637 1.00 13.82 35 LYS B N 1
ATOM 1682 C CA . LYS B 1 35 ? 6.574 16.041 22.567 1.00 13.88 35 LYS B CA 1
ATOM 1683 C C . LYS B 1 35 ? 5.280 16.617 22.012 1.00 13.41 35 LYS B C 1
ATOM 1684 O O . LYS B 1 35 ? 4.200 16.223 22.466 1.00 15.14 35 LYS B O 1
ATOM 1703 N N . HIS B 1 36 ? 5.356 17.532 21.048 1.00 13.80 36 HIS B N 1
ATOM 1704 C CA . HIS B 1 36 ? 4.185 18.285 20.614 1.00 13.76 36 HIS B CA 1
ATOM 1705 C C . HIS B 1 36 ? 3.757 18.016 19.178 1.00 14.26 36 HIS B C 1
ATOM 1706 O O . HIS B 1 36 ? 2.741 18.561 18.745 1.00 15.64 36 HIS B O 1
ATOM 1720 N N . VAL B 1 37 ? 4.466 17.147 18.455 1.00 15.59 37 VAL B N 1
ATOM 1721 C CA . VAL B 1 37 ? 4.245 16.920 17.027 1.00 16.80 37 VAL B CA 1
ATOM 1722 C C . VAL B 1 37 ? 2.809 16.547 16.681 1.00 16.26 37 VAL B C 1
ATOM 1723 O O . VAL B 1 37 ? 2.315 16.897 15.603 1.00 17.63 37 VAL B O 1
ATOM 1736 N N . ASN B 1 38 ? 2.118 15.842 17.566 1.00 15.10 38 ASN B N 1
ATOM 1737 C CA . ASN B 1 38 ? 0.771 15.365 17.290 1.00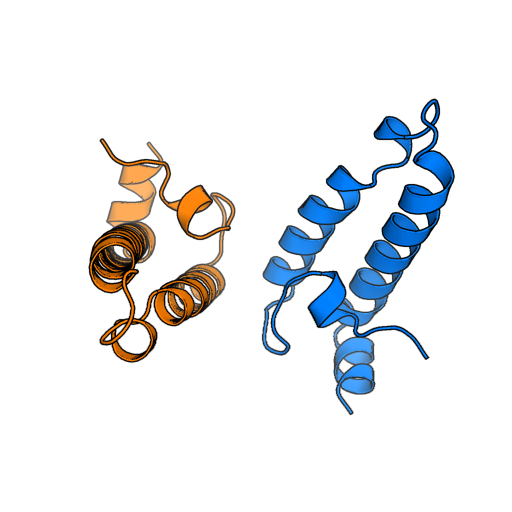 16.61 38 ASN B CA 1
ATOM 1738 C C . ASN B 1 38 ? -0.270 16.059 18.143 1.00 16.92 38 ASN B C 1
ATOM 1739 O O . ASN B 1 38 ? -1.419 15.617 18.196 1.00 18.79 38 ASN B O 1
ATOM 1750 N N . LYS B 1 39 ? 0.101 17.144 18.788 1.00 15.16 39 LYS B N 1
ATOM 1751 C CA . LYS B 1 39 ? -0.791 17.875 19.665 1.00 15.40 39 LYS B CA 1
ATOM 1752 C C . LYS B 1 39 ? -1.150 19.204 19.018 1.00 15.83 39 LYS B C 1
ATOM 1753 O O . LYS B 1 39 ? -0.437 19.724 18.153 1.00 15.92 39 LYS B O 1
ATOM 1772 N N . GLY B 1 40 ? -2.275 19.758 19.451 1.00 15.44 40 GLY B N 1
ATOM 1773 C CA . GLY B 1 40 ? -2.618 21.092 19.019 1.00 14.28 40 GLY B CA 1
ATOM 1774 C C . GLY B 1 40 ? -1.627 22.156 19.451 1.00 14.44 40 GLY B C 1
ATOM 1775 O O . GLY B 1 40 ? -1.658 23.261 18.903 1.00 16.63 40 GLY B O 1
ATOM 1779 N N . SER B 1 41 ? -0.750 21.853 20.397 1.00 13.29 41 SER B N 1
ATOM 1780 C CA . SER B 1 41 ? 0.277 22.768 20.864 1.00 13.22 41 SER B CA 1
ATOM 1781 C C . SER B 1 41 ? 1.534 22.743 20.007 1.00 13.54 41 SER B C 1
ATOM 1782 O O . SER B 1 41 ? 2.513 23.388 20.374 1.00 14.35 41 SER B O 1
ATOM 1790 N N . LYS B 1 42 ? 1.524 22.023 18.884 1.00 14.04 42 LYS B N 1
ATOM 1791 C CA . LYS B 1 42 ? 2.688 21.965 18.007 1.00 15.17 42 LYS B CA 1
ATOM 1792 C C . LYS B 1 42 ? 3.219 23.351 17.666 1.00 15.76 42 LYS B C 1
ATOM 1793 O O . LYS B 1 42 ? 4.412 23.619 17.823 1.00 14.49 42 LYS B O 1
ATOM 1812 N N . VAL B 1 43 ? 2.355 24.241 17.174 1.00 15.56 43 VAL B N 1
ATOM 1813 C CA . VAL B 1 43 ? 2.813 25.561 16.738 1.00 17.20 43 VAL B CA 1
ATOM 1814 C C . VAL B 1 43 ? 3.246 26.416 17.930 1.00 15.92 43 VAL B C 1
ATOM 1815 O O . VAL B 1 43 ? 4.298 27.070 17.890 1.0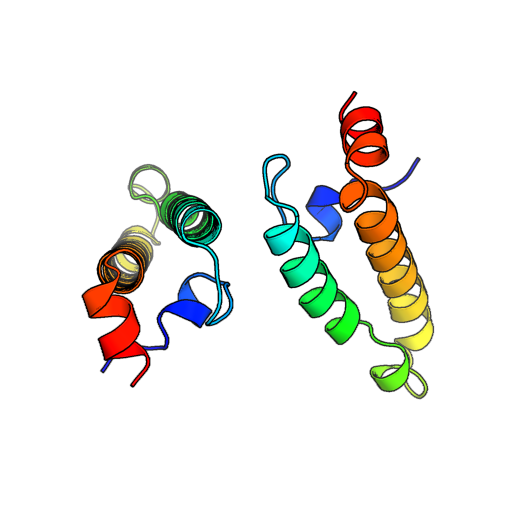0 17.00 43 VAL B O 1
ATOM 1828 N N . GLU B 1 44 ? 2.463 26.406 19.016 1.00 15.74 44 GLU B N 1
ATOM 1829 C CA . GLU B 1 44 ? 2.844 27.107 20.242 1.00 15.94 44 GLU B CA 1
ATOM 1830 C C . GLU B 1 44 ? 4.230 26.675 20.710 1.00 13.05 44 GLU B C 1
ATOM 1831 O O . GLU B 1 44 ? 5.066 27.503 21.082 1.00 14.77 44 GLU B O 1
ATOM 1843 N N . ALA B 1 45 ? 4.468 25.366 20.742 1.00 14.42 45 ALA B N 1
ATOM 1844 C CA . ALA B 1 45 ? 5.753 24.847 21.175 1.00 13.80 45 ALA B CA 1
ATOM 1845 C C . ALA B 1 45 ? 6.864 25.262 20.228 1.00 14.69 45 ALA B C 1
ATOM 1846 O O . ALA B 1 45 ? 7.975 25.551 20.673 1.00 13.72 45 ALA B O 1
ATOM 1853 N N . GLU B 1 46 ? 6.607 25.256 18.917 1.00 16.43 46 GLU B N 1
ATOM 1854 C CA . GLU B 1 46 ? 7.652 25.655 17.978 1.00 17.27 46 GLU B CA 1
ATOM 1855 C C . GLU B 1 46 ? 8.116 27.074 18.267 1.00 16.84 46 GLU B C 1
ATOM 1856 O O . GLU B 1 46 ? 9.318 27.350 18.284 1.00 15.90 46 GLU B O 1
ATOM 1868 N N . GLU B 1 47 ? 7.174 27.982 18.523 1.00 15.67 47 GLU B N 1
ATOM 1869 C CA . GLU B 1 47 ? 7.524 29.362 18.850 1.00 17.27 47 GLU B CA 1
ATOM 1870 C C . GLU B 1 47 ? 8.277 29.450 20.176 1.00 15.67 47 GLU B C 1
ATOM 1871 O O . GLU B 1 47 ? 9.295 30.146 20.280 1.00 15.88 47 GLU B O 1
ATOM 1883 N N . LYS B 1 48 ? 7.791 28.774 21.211 1.00 14.47 48 LYS B N 1
ATOM 1884 C CA . LYS B 1 48 ? 8.482 28.828 22.493 1.00 15.08 48 LYS B CA 1
ATOM 1885 C C . LYS B 1 48 ? 9.867 28.207 22.388 1.00 12.83 48 LYS B C 1
ATOM 1886 O O . LYS B 1 48 ? 10.842 28.743 22.926 1.00 13.17 48 LYS B O 1
ATOM 1905 N N . PHE B 1 49 ? 9.975 27.077 21.697 1.00 12.76 49 PHE B N 1
ATOM 1906 C CA . PHE B 1 49 ? 11.285 26.467 21.480 1.00 13.85 49 PHE B CA 1
ATOM 1907 C C . PHE B 1 49 ? 12.242 27.426 20.772 1.00 13.46 49 PHE B C 1
ATOM 1908 O O . PHE B 1 49 ? 13.400 27.578 21.188 1.00 12.98 49 PHE B O 1
ATOM 1925 N N . LYS B 1 50 ? 11.765 28.122 19.738 1.00 14.45 50 LYS B N 1
ATOM 1926 C CA . LYS B 1 50 ? 12.595 29.106 19.056 1.00 17.10 50 LYS B CA 1
ATOM 1927 C C . LYS B 1 50 ? 13.036 30.208 20.010 1.00 14.98 50 LYS B C 1
ATOM 1928 O O . LYS B 1 50 ? 14.204 30.584 20.022 1.00 15.79 50 LYS B O 1
ATOM 1947 N N . ASN B 1 51 ? 12.138 30.715 20.847 1.00 14.47 51 ASN B N 1
ATOM 1948 C CA . ASN B 1 51 ? 12.529 31.791 21.750 1.00 14.64 51 ASN B CA 1
ATOM 1949 C C . ASN B 1 51 ? 13.545 31.335 22.796 1.00 13.83 51 ASN B C 1
ATOM 1950 O O . ASN B 1 51 ? 14.448 32.096 23.159 1.00 13.70 51 ASN B O 1
ATOM 1961 N N . ILE B 1 52 ? 13.403 30.110 23.300 1.00 13.70 52 ILE B N 1
ATOM 1962 C CA . ILE B 1 52 ? 14.360 29.540 24.243 1.00 13.31 52 ILE B CA 1
ATOM 1963 C C . ILE B 1 52 ? 15.727 29.402 23.590 1.00 12.29 52 ILE B C 1
ATOM 1964 O O . ILE B 1 52 ? 16.762 29.698 24.205 1.00 13.19 52 ILE B O 1
ATOM 1980 N N . CYS B 1 53 ? 15.763 28.922 22.345 1.00 13.65 53 CYS B N 1
ATOM 1981 C CA . CYS B 1 53 ? 17.036 28.804 21.649 1.00 15.24 53 CYS B CA 1
ATOM 1982 C C . CYS B 1 53 ? 17.665 30.174 21.436 1.00 15.22 53 CYS B C 1
ATOM 1983 O O . CYS B 1 53 ? 18.879 30.330 21.591 1.00 15.51 53 CYS B O 1
ATOM 1991 N N . GLU B 1 54 ? 16.853 31.187 21.106 1.00 15.20 54 GLU B N 1
ATOM 1992 C CA . GLU B 1 54 ? 17.384 32.530 20.906 1.00 15.52 54 GLU B CA 1
ATOM 1993 C C . GLU B 1 54 ? 17.998 33.053 22.190 1.00 13.97 54 GLU B C 1
ATOM 1994 O O . GLU B 1 54 ? 19.122 33.567 22.191 1.00 14.27 54 GLU B O 1
ATOM 2006 N N . ALA B 1 55 ? 17.272 32.909 23.300 1.00 13.73 55 ALA B N 1
ATOM 2007 C CA . ALA B 1 55 ? 17.769 33.375 24.585 1.00 13.03 55 ALA B CA 1
ATOM 2008 C C . ALA B 1 55 ? 19.092 32.707 24.930 1.00 12.75 55 ALA B C 1
ATOM 2009 O O . ALA B 1 55 ? 20.045 33.368 25.365 1.00 13.29 55 ALA B O 1
ATOM 2016 N N . TYR B 1 56 ? 19.172 31.386 24.759 1.00 12.40 56 TYR B N 1
ATOM 2017 C CA . TYR B 1 56 ? 20.416 30.686 25.073 1.00 12.71 56 TYR B CA 1
ATOM 2018 C C . TYR B 1 56 ? 21.542 31.094 24.120 1.00 13.45 56 TYR B C 1
ATOM 2019 O O . TYR B 1 56 ? 22.698 31.234 24.537 1.00 13.73 56 TYR B O 1
ATOM 2037 N N . SER B 1 57 ? 21.225 31.313 22.843 1.00 14.01 57 SER B N 1
ATOM 2038 C CA . SER B 1 57 ? 22.269 31.689 21.898 1.00 15.49 57 SER B CA 1
ATOM 2039 C C . SER B 1 57 ? 22.923 33.009 22.287 1.00 15.25 57 SER B C 1
ATOM 2040 O O . SER B 1 57 ? 24.129 33.187 22.097 1.00 16.47 57 SER B O 1
ATOM 2048 N N . VAL B 1 58 ? 22.153 33.946 22.839 1.00 14.53 58 VAL B N 1
ATOM 2049 C CA . VAL B 1 58 ? 22.730 35.224 23.247 1.00 14.64 58 VAL B CA 1
ATOM 2050 C C . VAL B 1 58 ? 23.461 35.089 24.581 1.00 14.00 58 VAL B C 1
ATOM 2051 O O . VAL B 1 58 ? 24.636 35.459 24.711 1.00 15.14 58 VAL B O 1
ATOM 2064 N N . LEU B 1 59 ? 22.792 34.514 25.587 1.00 13.38 59 LEU B N 1
ATOM 2065 C CA . LEU B 1 59 ? 23.359 34.526 26.926 1.00 13.68 59 LEU B CA 1
ATOM 2066 C C . LEU B 1 59 ? 24.549 33.587 27.043 1.00 13.86 59 LEU B C 1
ATOM 2067 O O . LEU B 1 59 ? 25.403 33.785 27.914 1.00 14.13 59 LEU B O 1
ATOM 2083 N N . SER B 1 60 ? 24.635 32.572 26.189 1.00 13.87 60 SER B N 1
ATOM 2084 C CA . SER B 1 60 ? 25.751 31.640 26.291 1.00 14.53 60 SER B CA 1
ATOM 2085 C C . SER B 1 60 ? 27.040 32.157 25.673 1.00 15.62 60 SER B C 1
ATOM 2086 O O . SER B 1 60 ? 28.096 31.566 25.906 1.00 17.67 60 SER B O 1
ATOM 2094 N N . ASP B 1 61 ? 26.989 33.231 24.908 1.00 15.28 61 ASP B N 1
ATOM 2095 C CA . ASP B 1 61 ? 28.174 33.828 24.305 1.00 16.42 61 ASP B CA 1
ATOM 2096 C C . ASP B 1 61 ? 28.587 34.955 25.239 1.00 16.37 61 ASP B C 1
ATOM 2097 O O . ASP B 1 61 ? 27.796 35.855 25.510 1.00 16.12 61 ASP B O 1
ATOM 2106 N N . ASN B 1 62 ? 29.788 34.868 25.799 1.00 16.79 62 ASN B N 1
ATOM 2107 C C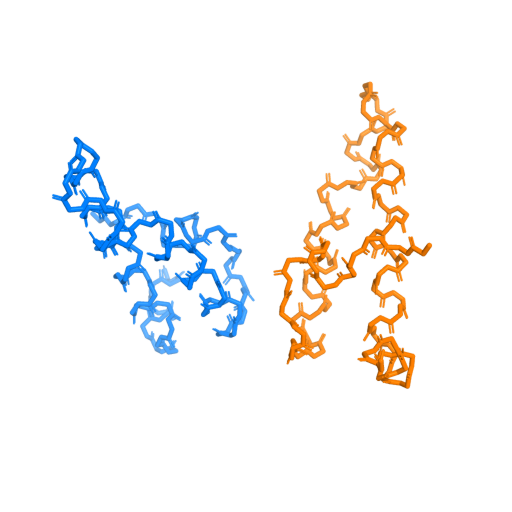A . ASN B 1 62 ? 30.149 35.803 26.856 1.00 17.89 62 ASN B CA 1
ATOM 2108 C C . ASN B 1 62 ? 30.017 37.244 26.384 1.00 16.64 62 ASN B C 1
ATOM 2109 O O . ASN B 1 62 ? 29.565 38.112 27.139 1.00 17.89 62 ASN B O 1
ATOM 2120 N N . GLU B 1 63 ? 30.439 37.526 25.149 1.00 15.99 63 GLU B N 1
ATOM 2121 C CA . GLU B 1 63 ? 30.422 38.905 24.692 1.00 16.29 63 GLU B CA 1
ATOM 2122 C C . GLU B 1 63 ? 29.007 39.360 24.376 1.00 14.70 63 GLU B C 1
ATOM 2123 O O . GLU B 1 63 ? 28.622 40.471 24.758 1.00 15.99 63 GLU B O 1
ATOM 2135 N N . LYS B 1 64 ? 28.216 38.533 23.688 1.00 13.75 64 LYS B N 1
ATOM 2136 C CA . LYS B 1 64 ? 26.830 38.909 23.443 1.00 13.93 64 LYS B CA 1
ATOM 2137 C C . LYS B 1 64 ? 26.059 39.076 24.749 1.00 12.67 64 LYS B C 1
ATOM 2138 O O . LYS B 1 64 ? 25.138 39.897 24.825 1.00 12.47 64 LYS B O 1
ATOM 2157 N N . ARG B 1 65 ? 26.359 38.243 25.758 1.00 11.86 65 ARG B N 1
ATOM 2158 C CA . ARG B 1 65 ? 25.675 38.346 27.040 1.00 12.50 65 ARG B CA 1
ATOM 2159 C C . ARG B 1 65 ? 25.926 39.702 27.680 1.00 12.12 65 ARG B C 1
ATOM 2160 O O . ARG B 1 65 ? 24.990 40.371 28.131 1.00 12.69 65 ARG B O 1
ATOM 2181 N N . VAL B 1 66 ? 27.195 40.121 27.754 1.00 12.76 66 VAL B N 1
ATOM 2182 C CA . VAL B 1 66 ? 27.452 41.401 28.409 1.00 13.94 66 VAL B CA 1
ATOM 2183 C C . VAL B 1 66 ? 26.882 42.558 27.583 1.00 14.13 66 VAL B C 1
ATOM 2184 O O . VAL B 1 66 ? 26.463 43.575 28.142 1.00 14.79 66 VAL B O 1
ATOM 2197 N N . LYS B 1 67 ? 26.833 42.422 26.251 1.00 14.37 67 LYS B N 1
ATOM 2198 C CA . LYS B 1 67 ? 26.177 43.444 25.440 1.00 14.31 67 LYS B CA 1
ATOM 2199 C C . LYS B 1 67 ? 24.686 43.524 25.761 1.00 13.08 67 LYS B C 1
ATOM 2200 O O . LYS B 1 67 ? 24.124 44.620 25.898 1.00 13.81 67 LYS B O 1
ATOM 2219 N N . TYR B 1 68 ? 24.024 42.367 25.848 1.00 12.63 68 TYR B N 1
ATOM 2220 C CA . TYR B 1 68 ? 22.622 42.326 26.246 1.00 11.66 68 TYR B CA 1
ATOM 2221 C C . TYR B 1 68 ? 22.404 42.969 27.611 1.00 12.36 68 TYR B C 1
ATOM 2222 O O . TYR B 1 68 ? 21.390 43.643 27.840 1.00 13.77 68 TYR B O 1
ATOM 2240 N N . ASP B 1 69 ? 23.349 42.779 28.525 1.00 12.21 69 ASP B N 1
ATOM 2241 C CA . ASP B 1 69 ? 23.227 43.326 29.863 1.00 12.71 69 ASP B CA 1
ATOM 2242 C C . ASP B 1 69 ? 23.324 44.848 29.906 1.00 14.70 69 ASP B C 1
ATOM 2243 O O . ASP B 1 69 ? 22.907 45.438 30.903 1.00 16.74 69 ASP B O 1
ATOM 2252 N N . LEU B 1 70 ? 23.904 45.488 28.892 1.00 15.79 70 LEU B N 1
ATOM 2253 C CA . LEU B 1 70 ? 24.088 46.940 28.893 1.00 17.55 70 LEU B CA 1
ATOM 2254 C C . LEU B 1 70 ? 22.738 47.656 28.921 1.00 21.37 70 LEU B C 1
ATOM 2255 O O . LEU B 1 70 ? 21.778 47.195 28.319 1.00 22.14 70 LEU B O 1
#

Radius of gyration: 17.62 Å; Cα contacts (8 Å, |Δi|>4): 128; chains: 2; bounding box: 37×40×42 Å

Solvent-accessible surface area: 9504 Å² total; per-residue (Å²): 124,74,170,59,18,12,104,61,5,51,20,83,114,61,7,29,107,69,18,0,109,47,13,40,82,154,34,7,101,123,32,51,66,117,110,20,84,145,124,86,27,94,120,78,1,108,85,75,49,103,41,3,42,69,0,38,58,29,1,37,53,110,145,108,35,94,155,69,47,180,124,73,171,60,17,11,103,66,3,57,17,63,122,65,4,48,111,107,3,1,108,78,12,36,80,92,38,7,97,120,34,48,60,115,113,19,85,144,122,89,23,85,108,77,1,77,87,76,50,117,49,2,44,70,0,42,57,28,2,45,55,97,137,106,30,90,147,66,45,184

B-factor: mean 19.81, std 6.56, range [10.56, 50.53]

Organism: Plasmodium falciparum (isolate 3D7) (NCBI:txid36329)

Foldseek 3Di:
DDDDLQVLLPHDLPDDLVSLVVSLVVQCVVLPCVVPVPHPCNVVSVVSNVSSVVSNVQCNDPVSSVVVVD/DDDDLQVLLPHDLVDDLVVLVVSLVVQCVVLPQVVPVPHPCNVVSVVSNVSSVVSSVQCNPPVSSVVVVD

Nearest PDB structures (foldseek):
  6rzy-assembly2_B  TM=1.014E+00  e=1.103E-10  Plasmodium falciparum 3D7
  2dn9-assembly1_A  TM=8.922E-01  e=5.724E-05  Homo sapiens
  2ctp-assembly1_A  TM=9.030E-01  e=5.097E-05  Homo sapiens
  5nro-assembly1_B  TM=9.408E-01  e=8.588E-05  Escherichia coli
  7x89-assembly1_A  TM=8.489E-01  e=1.022E-04  Homo sapiens

InterPro domains:
  IPR001623 DnaJ domain [PF00226] (82-147)
  IPR001623 DnaJ domain [PR00625] (84-102)
  IPR001623 DnaJ domain [PR00625] (102-117)
  IPR001623 DnaJ domain [PR00625] (122-142)
  IPR001623 DnaJ domain [PR00625] (142-161)
  IPR001623 DnaJ domain [PS50076] (82-150)
  IPR001623 DnaJ domain [SM00271] (81-142)
  IPR001623 DnaJ domain [cd06257] (82-139)
  IPR002939 Chaperone DnaJ, C-terminal [PF01556] (226-383)
  IPR008971 HSP40/DnaJ peptide-binding [SSF49493] (225-304)
  IPR008971 HSP40/DnaJ peptide-binding [SSF49493] (307-394)
  IPR018253 DnaJ domain, conserved site [PS00636] (127-146)
  IPR036869 Chaperone J-domain superfamily [G3DSA:1.10.287.110] (79-198)
  IPR036869 Chaperone J-domain superfamily [SSF46565] (79-164)
  IPR051339 DnaJ homolog subfamily B [PTHR24078] (81-398)

Sequence (140 aa):
GPMDYYTLLGVDKGCSEDDLRRAYLKLAMKWHPDKHVNKGSKVEAEEKFKNICEAYSVLSDNEKRVKYDLGPMDYYTLLGVDKGCSEDDLRRAYLKLAMKWHPDKHVNKGSKVEAEEKFKNICEAYSVLSDNEKRVKYDL